Protein AF-A0A4Y2VGV2-F1 (afdb_monomer)

Mean predicted aligned error: 18.16 Å

Foldseek 3Di:
DDDDDDDPVVPVVVVVVVVVVVVVVVVVVVVVVVVVVVVVVPCPVVDDDPVDPPVPDPDPPQADQPDADPQARDGDGPPDDPCPVPPNNVRHDDDDDQDDPPVNCVVVVPDD

Secondary structure (DSSP, 8-state):
-----SSSHHHHHHHHHHHHHHHHHHHHHHHHHHHHHHHHTTSGGG---TTS-GGGS---------EEPTTT--EE-TTPPTTTTTTTTT--PPPPPPPPTTHHHHHHT---

Radius of gyration: 32.21 Å; Cα contacts (8 Å, |Δi|>4): 47; chains: 1; bounding box: 28×113×46 Å

Structure (mmCIF, N/CA/C/O backbone):
data_AF-A0A4Y2VGV2-F1
#
_entry.id   AF-A0A4Y2VGV2-F1
#
loop_
_atom_site.group_PDB
_atom_site.id
_atom_site.type_symbol
_atom_site.label_atom_id
_atom_site.label_alt_id
_atom_site.label_comp_id
_atom_site.label_asym_id
_atom_site.label_entity_id
_atom_site.label_seq_id
_atom_site.pdbx_PDB_ins_code
_atom_site.Cartn_x
_atom_site.Cartn_y
_atom_site.Cartn_z
_atom_site.occupancy
_atom_site.B_iso_or_equiv
_atom_site.auth_seq_id
_atom_site.auth_comp_id
_atom_site.auth_asym_id
_atom_site.auth_atom_id
_atom_site.pdbx_PDB_model_num
ATOM 1 N N . MET A 1 1 ? -1.835 86.480 28.917 1.00 39.28 1 MET A N 1
ATOM 2 C CA . MET A 1 1 ? -2.744 85.343 28.661 1.00 39.28 1 MET A CA 1
ATOM 3 C C . MET A 1 1 ? -1.943 84.054 28.784 1.00 39.28 1 MET A C 1
ATOM 5 O O . MET A 1 1 ? -0.969 83.877 28.063 1.00 39.28 1 MET A O 1
ATOM 9 N N . GLN A 1 2 ? -2.255 83.246 29.799 1.00 42.81 2 GLN A N 1
ATOM 10 C CA . GLN A 1 2 ? -1.484 82.073 30.223 1.00 42.81 2 GLN A CA 1
ATOM 11 C C . GLN A 1 2 ? -1.606 80.884 29.253 1.00 42.81 2 GLN A C 1
ATOM 13 O O . GLN A 1 2 ? -2.685 80.566 28.763 1.00 42.81 2 GLN A O 1
ATOM 18 N N . ARG A 1 3 ? -0.474 80.192 29.072 1.00 45.69 3 ARG A N 1
ATOM 19 C CA . ARG A 1 3 ? -0.286 78.908 28.380 1.00 45.69 3 ARG A CA 1
ATOM 20 C C . ARG A 1 3 ? -1.108 77.783 29.028 1.00 45.69 3 ARG A C 1
ATOM 22 O O . ARG A 1 3 ? -0.837 77.455 30.181 1.00 45.69 3 ARG A O 1
ATOM 29 N N . ARG A 1 4 ? -2.014 77.127 28.291 1.00 46.44 4 ARG A N 1
ATOM 30 C CA . ARG A 1 4 ? -2.518 75.767 28.592 1.00 46.44 4 ARG A CA 1
ATOM 31 C C . ARG A 1 4 ? -2.949 75.055 27.306 1.00 46.44 4 ARG A C 1
ATOM 33 O O . ARG A 1 4 ? -4.089 75.169 26.885 1.00 46.44 4 ARG A O 1
ATOM 40 N N . GLY A 1 5 ? -2.040 74.292 26.718 1.00 49.88 5 GLY A N 1
ATOM 41 C CA . GLY A 1 5 ? -2.344 73.374 25.622 1.00 49.88 5 GLY A CA 1
ATOM 42 C C . GLY A 1 5 ? -1.128 72.501 25.376 1.00 49.88 5 GLY A C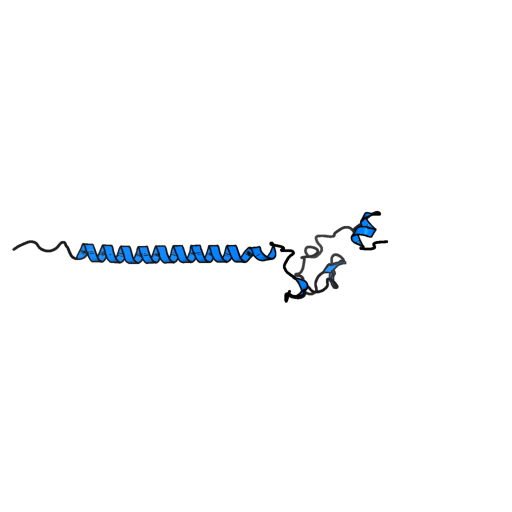 1
ATOM 43 O O . GLY A 1 5 ? -0.262 72.913 24.628 1.00 49.88 5 GLY A O 1
ATOM 44 N N . ASN A 1 6 ? -0.989 71.414 26.145 1.00 50.97 6 ASN A N 1
ATOM 45 C CA . ASN A 1 6 ? 0.016 70.351 25.951 1.00 50.97 6 ASN A CA 1
ATOM 46 C C . ASN A 1 6 ? -0.240 69.183 26.928 1.00 50.97 6 ASN A C 1
ATOM 48 O O . ASN A 1 6 ? 0.650 68.764 27.667 1.00 50.97 6 ASN A O 1
ATOM 52 N N . LYS A 1 7 ? -1.485 68.695 27.024 1.00 48.78 7 LYS A N 1
ATOM 53 C CA . LYS A 1 7 ? -1.769 67.514 27.867 1.00 48.78 7 LYS A CA 1
ATOM 54 C C . LYS A 1 7 ? -2.874 66.578 27.365 1.00 48.78 7 LYS A C 1
ATOM 56 O O . LYS A 1 7 ? -2.989 65.498 27.921 1.00 48.78 7 LYS A O 1
ATOM 61 N N . LYS A 1 8 ? -3.655 66.951 26.342 1.00 45.22 8 LYS A N 1
ATOM 62 C CA . LYS A 1 8 ? -4.753 66.108 25.831 1.00 45.22 8 LYS A CA 1
ATOM 63 C C . LYS A 1 8 ? -4.352 65.261 24.615 1.00 45.22 8 LYS A C 1
ATOM 65 O O . LYS A 1 8 ? -4.658 64.082 24.596 1.00 45.22 8 LYS A O 1
ATOM 70 N N . ASP A 1 9 ? -3.544 65.795 23.698 1.00 47.34 9 ASP A N 1
ATOM 71 C CA . ASP A 1 9 ? -3.174 65.067 22.469 1.00 47.34 9 ASP A CA 1
ATOM 72 C C . ASP A 1 9 ? -2.178 63.908 22.673 1.00 47.34 9 ASP A C 1
ATOM 74 O O . ASP A 1 9 ? -2.079 63.005 21.844 1.00 47.34 9 ASP A O 1
ATOM 78 N N . LYS A 1 10 ? -1.431 63.896 23.788 1.00 48.31 10 LYS A N 1
ATOM 79 C CA . LYS A 1 10 ? -0.491 62.800 24.081 1.00 48.31 10 LYS A CA 1
ATOM 80 C C . LYS A 1 10 ? -1.180 61.527 24.582 1.00 48.31 10 LYS A C 1
ATOM 82 O O . LYS A 1 10 ? -0.698 60.448 24.273 1.00 48.31 10 LYS A O 1
ATOM 87 N N . SER A 1 11 ? -2.294 61.635 25.312 1.00 50.06 11 SER A N 1
ATOM 88 C CA . SER A 1 11 ? -2.952 60.460 25.900 1.00 50.06 11 SER A CA 1
ATOM 89 C C . SER A 1 11 ? -3.770 59.666 24.883 1.00 50.06 11 SER A C 1
ATOM 91 O O . SER A 1 11 ? -3.735 58.443 24.907 1.00 50.06 11 SER A O 1
ATOM 93 N N . GLU A 1 12 ? -4.457 60.336 23.953 1.00 49.31 12 GLU A N 1
ATOM 94 C CA . GLU A 1 12 ? -5.291 59.661 22.940 1.00 49.31 12 GLU A CA 1
ATOM 95 C C . GLU A 1 12 ? -4.448 58.887 21.909 1.00 49.31 12 GLU A C 1
ATOM 97 O O . GLU A 1 12 ? -4.852 57.829 21.421 1.00 49.31 12 GLU A O 1
ATOM 102 N N . THR A 1 13 ? -3.238 59.371 21.618 1.00 55.31 13 THR A N 1
ATOM 103 C CA . THR A 1 13 ? -2.308 58.707 20.691 1.00 55.31 13 THR A CA 1
ATOM 104 C C . THR A 1 13 ? -1.648 57.481 21.334 1.00 55.31 13 THR A C 1
ATOM 106 O O . THR A 1 13 ? -1.455 56.465 20.677 1.00 55.31 13 THR A O 1
ATOM 109 N N . GLU A 1 14 ? -1.339 57.535 22.633 1.00 54.78 14 GLU A N 1
ATOM 110 C CA . GLU A 1 14 ? -0.770 56.397 23.373 1.00 54.78 14 GLU A CA 1
ATOM 111 C C . GLU A 1 14 ? -1.810 55.284 23.597 1.00 54.78 14 GLU A C 1
ATOM 113 O O . GLU A 1 14 ? -1.489 54.105 23.457 1.00 54.78 14 GLU A O 1
ATOM 118 N N . GLU A 1 15 ? -3.071 55.639 23.861 1.00 57.75 15 GLU A N 1
ATOM 119 C CA . GLU A 1 15 ? -4.157 54.672 24.080 1.00 57.75 15 GLU A CA 1
ATOM 120 C C . GLU A 1 15 ? -4.550 53.925 22.788 1.00 57.75 15 GLU A C 1
ATOM 122 O O . GLU A 1 15 ? -4.808 52.719 22.799 1.00 57.75 15 GLU A O 1
ATOM 127 N N . THR A 1 16 ? -4.538 54.614 21.642 1.00 55.69 16 THR A N 1
ATOM 128 C CA . THR A 1 16 ? -4.812 54.005 20.326 1.00 55.69 16 THR A CA 1
ATOM 129 C C . THR A 1 16 ? -3.671 53.117 19.830 1.00 55.69 16 THR A C 1
ATOM 131 O O . THR A 1 16 ? -3.935 52.109 19.169 1.00 55.69 16 THR A O 1
ATOM 134 N N . VAL A 1 17 ? -2.423 53.442 20.187 1.00 59.56 17 VAL A N 1
ATOM 135 C CA . VAL A 1 17 ? -1.257 52.579 19.948 1.00 59.56 17 VAL A CA 1
ATOM 136 C C . VAL A 1 17 ? -1.323 51.328 20.821 1.00 59.56 17 VAL A C 1
ATOM 138 O O . VAL A 1 17 ? -1.293 50.222 20.294 1.00 59.56 17 VAL A O 1
ATOM 141 N N . GLN A 1 18 ? -1.575 51.465 22.123 1.00 60.00 18 GLN A N 1
ATOM 142 C CA . GLN A 1 18 ? -1.709 50.305 23.014 1.00 60.00 18 GLN A CA 1
ATOM 143 C C . GLN A 1 18 ? -2.847 49.361 22.605 1.00 60.00 18 GLN A C 1
ATOM 145 O O . GLN A 1 18 ? -2.703 48.139 22.675 1.00 60.00 18 GLN A O 1
ATOM 150 N N . ARG A 1 19 ? -3.982 49.902 22.138 1.00 59.06 19 ARG A N 1
ATOM 151 C CA . ARG A 1 19 ? -5.113 49.087 21.672 1.00 59.06 19 ARG A CA 1
ATOM 152 C C . ARG A 1 19 ? -4.788 48.323 20.386 1.00 59.06 19 ARG A C 1
ATOM 154 O O . ARG A 1 19 ? -5.251 47.196 20.231 1.00 59.06 19 ARG A O 1
ATOM 161 N N . ASN A 1 20 ? -4.007 48.906 19.474 1.00 60.88 20 ASN A N 1
ATOM 162 C CA . ASN A 1 20 ? -3.614 48.234 18.233 1.00 60.88 20 ASN A CA 1
ATOM 163 C C . ASN A 1 20 ? -2.509 47.186 18.456 1.00 60.88 20 ASN A C 1
ATOM 165 O O . ASN A 1 20 ? -2.563 46.121 17.842 1.00 60.88 20 ASN A O 1
ATOM 169 N N . GLU A 1 21 ? -1.590 47.428 19.394 1.00 59.41 21 GLU A N 1
ATOM 170 C CA . GLU A 1 21 ? -0.561 46.470 19.801 1.00 59.41 21 GLU A CA 1
ATOM 171 C C . GLU A 1 21 ? -1.191 45.279 20.522 1.00 59.41 21 GLU A C 1
ATOM 173 O O . GLU A 1 21 ? -0.889 44.137 20.184 1.00 59.41 21 GLU A O 1
ATOM 178 N N . GLY A 1 22 ? -2.140 45.522 21.433 1.00 59.72 22 GLY A N 1
ATOM 179 C CA . GLY A 1 22 ? -2.909 44.459 22.084 1.00 59.72 22 GLY A CA 1
ATOM 180 C C . GLY A 1 22 ? -3.661 43.583 21.079 1.00 59.72 22 GLY A C 1
ATOM 181 O O . GLY A 1 22 ? -3.628 42.361 21.185 1.00 59.72 22 GLY A O 1
ATOM 182 N N . ASN A 1 23 ? -4.262 44.192 20.053 1.00 61.50 23 ASN A N 1
ATOM 183 C CA . ASN A 1 23 ? -4.970 43.462 18.999 1.00 61.50 23 ASN A CA 1
ATOM 184 C C . ASN A 1 23 ? -4.008 42.689 18.072 1.00 61.50 23 ASN A C 1
ATOM 186 O O . ASN A 1 23 ? -4.322 41.593 17.626 1.00 61.50 23 ASN A O 1
ATOM 190 N N . SER A 1 24 ? -2.817 43.232 17.797 1.00 57.78 24 SER A N 1
ATOM 191 C CA . SER A 1 24 ? -1.769 42.570 17.003 1.00 57.78 24 SER A CA 1
ATOM 192 C C . SER A 1 24 ? -1.163 41.363 17.730 1.00 57.78 24 SER A C 1
ATOM 194 O O . SER A 1 24 ? -0.939 40.307 17.130 1.00 57.78 24 SER A O 1
ATOM 196 N N . LEU A 1 25 ? -0.940 41.491 19.041 1.00 60.53 25 LEU A N 1
ATOM 197 C CA . LEU A 1 25 ? -0.454 40.410 19.897 1.00 60.53 25 LEU A CA 1
ATOM 198 C C . LEU A 1 25 ? -1.502 39.301 20.049 1.00 60.53 25 LEU A C 1
ATOM 200 O O . LEU A 1 25 ? -1.140 38.131 19.965 1.00 60.53 25 LEU A O 1
ATOM 204 N N . ASP A 1 26 ? -2.782 39.653 20.194 1.00 60.56 26 ASP A N 1
ATOM 205 C CA . ASP A 1 26 ? -3.898 38.701 20.277 1.00 60.56 26 ASP A CA 1
ATOM 206 C C . ASP A 1 26 ? -4.088 37.908 18.971 1.00 60.56 26 ASP A C 1
ATOM 208 O O . ASP A 1 26 ? -4.184 36.680 19.001 1.00 60.56 26 ASP A O 1
ATOM 212 N N . MET A 1 27 ? -4.013 38.568 17.807 1.00 60.78 27 MET A N 1
ATOM 213 C CA . MET A 1 27 ? -4.024 37.892 16.499 1.00 60.78 27 MET A CA 1
ATOM 214 C C . MET A 1 27 ? -2.793 36.986 16.308 1.00 60.78 27 MET A C 1
ATOM 216 O O . MET A 1 27 ? -2.899 35.863 15.822 1.00 60.78 27 MET A O 1
ATOM 220 N N . SER A 1 28 ? -1.606 37.428 16.735 1.00 61.53 28 SER A N 1
ATOM 221 C CA . SER A 1 28 ? -0.377 36.624 16.629 1.00 61.53 28 SER A CA 1
ATOM 222 C C . SER A 1 28 ? -0.387 35.404 17.559 1.00 61.53 28 SER A C 1
ATOM 224 O O . SER A 1 28 ? 0.102 34.336 17.188 1.00 61.53 28 SER A O 1
ATOM 226 N N . GLN A 1 29 ? -0.957 35.538 18.760 1.00 60.59 29 GLN A N 1
ATOM 227 C CA . GLN A 1 29 ? -1.104 34.441 19.717 1.00 60.59 29 GLN A CA 1
ATOM 228 C C . GLN A 1 29 ? -2.161 33.431 19.270 1.00 60.59 29 GLN A C 1
ATOM 230 O O . GLN A 1 29 ? -1.914 32.232 19.372 1.00 60.59 29 GLN A O 1
ATOM 235 N N . SER A 1 30 ? -3.291 33.888 18.730 1.00 59.59 30 SER A N 1
ATOM 236 C CA . SER A 1 30 ? -4.350 33.009 18.215 1.00 59.59 30 SER A CA 1
ATOM 237 C C . SER A 1 30 ? -3.887 32.184 17.008 1.00 59.59 30 SER A C 1
ATOM 239 O O . SER A 1 30 ? -4.104 30.975 16.981 1.00 59.59 30 SER A O 1
ATOM 241 N N . HIS A 1 31 ? -3.119 32.765 16.080 1.00 58.25 31 HIS A N 1
ATOM 242 C CA . HIS A 1 31 ? -2.490 31.993 14.998 1.00 58.25 31 HIS A CA 1
ATOM 243 C C . HIS A 1 31 ? -1.433 30.986 15.494 1.00 58.25 31 HIS A C 1
ATOM 245 O O . HIS A 1 31 ? -1.288 29.903 14.922 1.00 58.25 31 HIS A O 1
ATOM 251 N N . ALA A 1 32 ? -0.687 31.313 16.555 1.00 56.97 32 ALA A N 1
ATOM 252 C CA . ALA A 1 32 ? 0.317 30.413 17.125 1.00 56.97 32 ALA A CA 1
ATOM 253 C C . ALA A 1 32 ? -0.314 29.223 17.871 1.00 56.97 32 ALA A C 1
ATOM 255 O O . ALA A 1 32 ? 0.168 28.094 17.748 1.00 56.97 32 ALA A O 1
ATOM 256 N N . THR A 1 33 ? -1.400 29.447 18.616 1.00 55.94 33 THR A N 1
ATOM 257 C CA . THR A 1 33 ? -2.108 28.387 19.352 1.00 55.94 33 THR A CA 1
ATOM 258 C C . THR A 1 33 ? -2.888 27.467 18.417 1.00 55.94 33 THR A C 1
ATOM 260 O O . THR A 1 33 ? -2.850 26.251 18.601 1.00 55.94 33 THR A O 1
ATOM 263 N N . GLU A 1 34 ? -3.510 28.010 17.370 1.00 54.25 34 GLU A N 1
ATOM 264 C CA . GLU A 1 34 ? -4.243 27.235 16.364 1.00 54.25 34 GLU A CA 1
ATOM 265 C C . GLU A 1 34 ? -3.299 26.351 15.524 1.00 54.25 34 GLU A C 1
ATOM 267 O O . GLU A 1 34 ? -3.579 25.174 15.292 1.00 54.25 34 GLU A O 1
ATOM 272 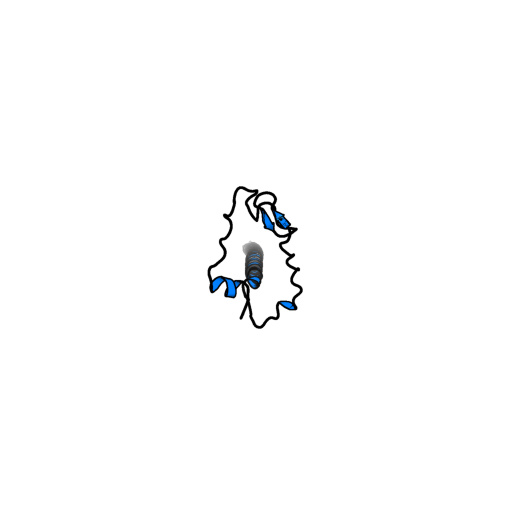N N . SER A 1 35 ? -2.117 26.867 15.165 1.00 57.81 35 SER A N 1
ATOM 273 C CA . SER A 1 35 ? -1.053 26.097 14.498 1.00 57.81 35 SER A CA 1
ATOM 274 C C . SER A 1 35 ? -0.498 24.971 15.385 1.00 57.81 35 SER A C 1
ATOM 276 O O . SER A 1 35 ? -0.295 23.847 14.921 1.00 57.81 35 SER A O 1
ATOM 278 N N . SER A 1 36 ? -0.317 25.232 16.686 1.00 57.28 36 SER A N 1
ATOM 279 C CA . SER A 1 36 ? 0.160 24.227 17.647 1.00 57.28 36 SER A CA 1
ATOM 280 C C . SER A 1 36 ? -0.866 23.109 17.873 1.00 57.28 36 SER A C 1
ATOM 282 O O . SER A 1 36 ? -0.502 21.934 17.863 1.00 57.28 36 SER A O 1
ATOM 284 N N . GLN A 1 37 ? -2.154 23.448 17.997 1.00 54.78 37 GLN A N 1
ATOM 285 C CA . GLN A 1 37 ? -3.239 22.466 18.132 1.00 54.78 37 GLN A CA 1
ATOM 286 C C . GLN A 1 37 ? -3.406 21.604 16.869 1.00 54.78 37 GLN A C 1
ATOM 288 O O . GLN A 1 37 ? -3.614 20.393 16.970 1.00 54.78 37 GLN A O 1
ATOM 293 N N . GLN A 1 38 ? -3.246 22.184 15.672 1.00 54.59 38 GLN A N 1
ATOM 294 C CA . GLN A 1 38 ? -3.240 21.419 14.417 1.00 54.59 38 GLN A CA 1
ATOM 295 C C . GLN A 1 38 ? -2.044 20.459 14.305 1.00 54.59 38 GLN A C 1
ATOM 297 O O . GLN A 1 38 ? -2.160 19.408 13.670 1.00 54.59 38 GLN A O 1
ATOM 302 N N . HIS A 1 39 ? -0.902 20.785 14.918 1.00 50.22 39 HIS A N 1
ATOM 303 C CA . HIS A 1 39 ? 0.274 19.913 14.933 1.00 50.22 39 HIS A CA 1
ATOM 304 C C . HIS A 1 39 ? 0.116 18.726 15.896 1.00 50.22 39 HIS A C 1
ATOM 306 O O . HIS A 1 39 ? 0.533 17.613 15.568 1.00 50.22 39 HIS A O 1
ATOM 312 N N . GLU A 1 40 ? -0.528 18.930 17.046 1.00 54.53 40 GLU A N 1
ATOM 313 C CA . GLU A 1 40 ? -0.765 17.875 18.041 1.00 54.53 40 GLU A CA 1
ATOM 314 C C . GLU A 1 40 ? -1.786 16.831 17.565 1.00 54.53 40 GLU A C 1
ATOM 316 O O . GLU A 1 40 ? -1.568 15.633 17.744 1.00 54.53 40 GLU A O 1
ATOM 321 N N . ALA A 1 41 ? -2.835 17.244 16.847 1.00 54.34 41 ALA A N 1
ATOM 322 C CA . ALA A 1 41 ? -3.847 16.325 16.312 1.00 54.34 41 ALA A CA 1
ATOM 323 C C . ALA A 1 41 ? -3.330 15.391 15.194 1.00 54.34 41 ALA A C 1
ATOM 325 O O . ALA A 1 41 ? -3.994 14.420 14.830 1.00 54.34 41 ALA A O 1
ATOM 326 N N . ARG A 1 42 ? -2.149 15.659 14.619 1.00 55.66 42 ARG A N 1
ATOM 327 C CA . ARG A 1 42 ? -1.700 15.028 13.367 1.00 55.66 42 ARG A CA 1
ATOM 328 C C . ARG A 1 42 ? -0.928 13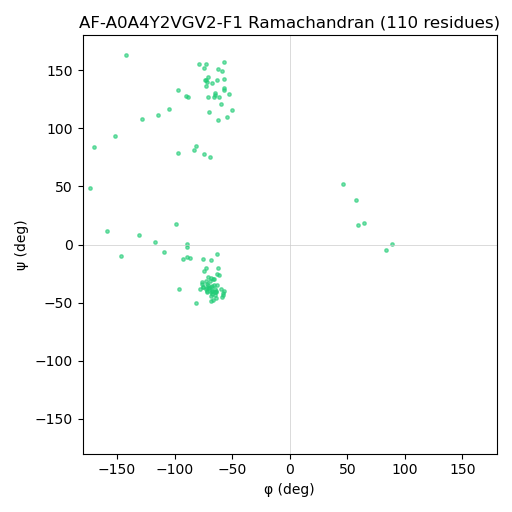.712 13.538 1.00 55.66 42 ARG A C 1
ATOM 330 O O . ARG A 1 42 ? -0.566 13.109 12.532 1.00 55.66 42 ARG A O 1
ATOM 337 N N . ASN A 1 43 ? -0.663 13.242 14.763 1.00 57.94 43 ASN A N 1
ATOM 338 C CA . ASN A 1 43 ? 0.257 12.109 14.975 1.00 57.94 43 ASN A CA 1
ATOM 339 C C . ASN A 1 43 ? -0.254 10.976 15.886 1.00 57.94 43 ASN A C 1
ATOM 341 O O . ASN A 1 43 ? 0.510 10.068 16.212 1.00 57.94 43 ASN A O 1
ATOM 345 N N . GLU A 1 44 ? -1.527 10.987 16.286 1.00 61.53 44 GLU A N 1
ATOM 346 C CA . GLU A 1 44 ? -2.083 9.920 17.139 1.00 61.53 44 GLU A CA 1
ATOM 347 C C . GLU A 1 44 ? -2.197 8.569 16.410 1.00 61.53 44 GLU A C 1
ATOM 349 O O . GLU A 1 44 ? -2.001 7.521 17.018 1.00 61.53 44 GLU A O 1
ATOM 354 N N . ALA A 1 45 ? -2.384 8.566 15.084 1.00 61.91 45 ALA A N 1
ATOM 355 C CA . ALA A 1 45 ? -2.411 7.333 14.284 1.00 61.91 45 ALA A CA 1
ATOM 356 C C . ALA A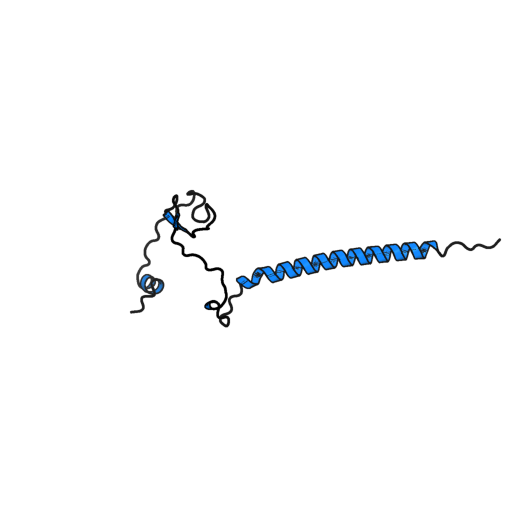 1 45 ? -1.081 6.548 14.312 1.00 61.91 45 ALA A C 1
ATOM 358 O O . ALA A 1 45 ? -1.058 5.352 14.031 1.00 61.91 45 ALA A O 1
ATOM 359 N N . SER A 1 46 ? 0.025 7.208 14.664 1.00 65.81 46 SER A N 1
ATOM 360 C CA . SER A 1 46 ? 1.361 6.603 14.733 1.00 65.81 46 SER A CA 1
ATOM 361 C C . SER A 1 46 ? 1.672 5.996 16.106 1.00 65.81 46 SER A C 1
ATOM 363 O O . SER A 1 46 ? 2.682 5.308 16.265 1.00 65.81 46 SER A O 1
ATOM 365 N N . ARG A 1 47 ? 0.845 6.266 17.126 1.00 79.44 47 ARG A N 1
ATOM 366 C CA . ARG A 1 47 ? 1.069 5.842 18.514 1.00 79.44 47 ARG A CA 1
ATOM 367 C C . ARG A 1 47 ? 0.299 4.562 18.808 1.00 79.44 47 ARG A C 1
ATOM 369 O O . ARG A 1 47 ? -0.750 4.573 19.446 1.00 79.44 47 ARG A O 1
ATOM 376 N N . TYR A 1 48 ? 0.845 3.437 18.353 1.00 80.12 48 TYR A N 1
ATOM 377 C CA . TYR A 1 48 ? 0.293 2.135 18.713 1.00 80.12 48 TYR A CA 1
ATOM 378 C C . TYR A 1 48 ? 0.353 1.919 20.235 1.00 80.12 48 TYR A C 1
ATOM 380 O O . TYR A 1 48 ? 1.412 2.040 20.853 1.00 80.12 48 TYR A O 1
ATOM 388 N N . ASN A 1 49 ? -0.781 1.577 20.841 1.00 84.44 49 ASN A N 1
ATOM 389 C CA . ASN A 1 49 ? -0.934 1.310 22.265 1.00 84.44 49 ASN A CA 1
ATOM 390 C C . ASN A 1 49 ? -1.619 -0.047 22.454 1.00 84.44 49 ASN A C 1
ATOM 392 O O . ASN A 1 49 ? -2.823 -0.176 22.264 1.00 84.44 49 ASN A O 1
ATOM 396 N N . SER A 1 50 ? -0.861 -1.048 22.903 1.00 84.50 50 SER A N 1
ATOM 397 C CA . SER A 1 50 ? -1.337 -2.429 23.071 1.00 84.50 50 SER A CA 1
ATOM 398 C C . SER A 1 50 ? -2.454 -2.619 24.105 1.00 84.50 50 SER A C 1
ATOM 400 O O . SER A 1 50 ? -2.995 -3.714 24.206 1.00 84.50 50 SER A O 1
ATOM 402 N N . LYS A 1 51 ? -2.797 -1.587 24.888 1.00 88.94 51 LYS A N 1
ATOM 403 C CA . LYS A 1 51 ? -3.917 -1.617 25.842 1.00 88.94 51 LYS A CA 1
ATOM 404 C C . LYS A 1 51 ? -5.257 -1.236 25.208 1.00 88.94 51 LYS A C 1
ATOM 406 O O . LYS A 1 51 ? -6.283 -1.363 25.869 1.00 88.94 51 LYS A O 1
ATOM 411 N N . ILE A 1 52 ? -5.244 -0.710 23.985 1.00 83.75 52 ILE A N 1
ATOM 412 C CA . ILE A 1 52 ? -6.449 -0.329 23.252 1.00 83.75 52 ILE A CA 1
ATOM 413 C C . ILE A 1 52 ? -6.913 -1.534 22.434 1.00 83.75 52 ILE A C 1
ATOM 415 O O . ILE A 1 52 ? -6.145 -2.104 21.662 1.00 83.75 52 ILE A O 1
ATOM 419 N N . GLU A 1 53 ? -8.185 -1.899 22.583 1.00 83.56 53 GLU A N 1
ATOM 420 C CA . GLU A 1 53 ? -8.822 -2.907 21.738 1.00 83.56 53 GLU A CA 1
ATOM 421 C C . GLU A 1 53 ? -9.257 -2.260 20.414 1.00 83.56 53 GLU A C 1
ATOM 423 O O . GLU A 1 53 ? -10.394 -1.810 20.252 1.00 83.56 53 GLU A O 1
ATOM 428 N N . TYR A 1 54 ? -8.324 -2.189 19.465 1.00 78.56 54 TYR A N 1
ATOM 429 C CA . TYR A 1 54 ? -8.548 -1.581 18.149 1.00 78.56 54 TYR A CA 1
ATOM 430 C C . TYR A 1 54 ? -9.641 -2.287 17.336 1.00 78.56 54 TYR A C 1
ATOM 432 O O . TYR A 1 54 ? -10.303 -1.649 16.521 1.00 78.56 54 TYR A O 1
ATOM 440 N N . SER A 1 55 ? -9.879 -3.577 17.592 1.00 76.94 55 SER A N 1
ATOM 441 C CA . SER A 1 55 ? -10.910 -4.380 16.920 1.00 76.94 55 SER A CA 1
ATOM 442 C C . SER A 1 55 ? -12.336 -3.880 17.179 1.00 76.94 55 SER A C 1
ATOM 444 O O . SER A 1 55 ? -13.232 -4.138 16.381 1.00 76.94 55 SER A O 1
ATOM 446 N N . LEU A 1 56 ? -12.558 -3.195 18.307 1.00 79.44 56 LEU A N 1
ATOM 447 C CA . LEU A 1 56 ? -13.866 -2.669 18.713 1.00 79.44 56 LEU A CA 1
ATOM 448 C C . LEU A 1 56 ? -14.093 -1.226 18.261 1.00 79.44 56 LEU A C 1
ATOM 450 O O . LEU A 1 56 ? -15.209 -0.714 18.363 1.00 79.44 56 LEU A O 1
ATOM 454 N N . GLN A 1 57 ? -13.044 -0.547 17.798 1.00 75.44 57 GLN A N 1
ATOM 455 C CA . GLN A 1 57 ? -13.188 0.803 17.286 1.00 75.44 57 GLN A CA 1
ATOM 456 C C . GLN A 1 57 ? -13.874 0.740 15.917 1.00 75.44 57 GLN A C 1
ATOM 458 O O . GLN A 1 57 ? -13.566 -0.153 15.125 1.00 75.44 57 GLN A O 1
ATOM 463 N N . PRO A 1 58 ? -14.780 1.682 15.600 1.00 68.31 58 PRO A N 1
ATOM 464 C CA . PRO A 1 58 ? -15.292 1.853 14.249 1.00 68.31 58 PRO A CA 1
ATOM 465 C C . PRO A 1 58 ? -14.162 2.398 13.367 1.00 68.31 58 PRO A C 1
ATOM 467 O O . PRO A 1 58 ? -14.084 3.584 13.064 1.00 68.31 58 PRO A O 1
ATOM 470 N N . VAL A 1 59 ? -13.228 1.521 13.020 1.00 69.00 59 VAL A N 1
ATOM 471 C CA . VAL A 1 59 ? -12.253 1.734 11.963 1.00 69.00 59 VAL A CA 1
ATOM 472 C C . VAL A 1 59 ? -13.045 1.651 10.668 1.00 69.00 59 VAL A C 1
ATOM 474 O O . VAL A 1 59 ? -13.791 0.690 10.464 1.00 69.00 59 VAL A O 1
ATOM 477 N N . GLU A 1 60 ? -12.924 2.665 9.811 1.00 67.94 60 GLU A N 1
ATOM 478 C CA . GLU A 1 60 ? -13.397 2.545 8.434 1.00 67.94 60 GLU A CA 1
ATOM 479 C C . GLU A 1 60 ? -12.824 1.245 7.879 1.00 67.94 60 GLU A C 1
ATOM 481 O O . GLU A 1 60 ? -11.604 1.074 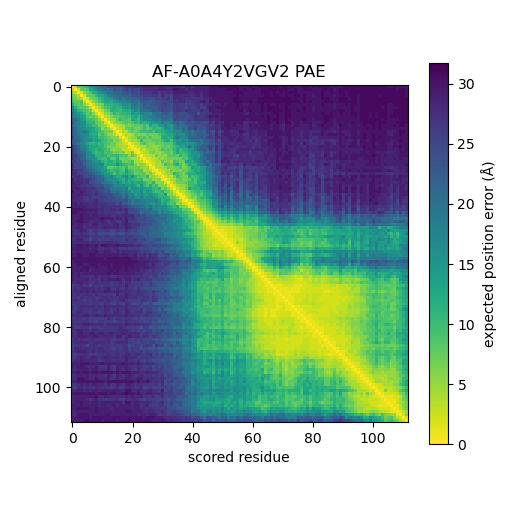7.843 1.00 67.94 60 GLU A O 1
ATOM 486 N N . VAL A 1 61 ? -13.701 0.291 7.558 1.00 71.69 61 VAL A N 1
ATOM 487 C CA . VAL A 1 61 ? -13.290 -1.047 7.142 1.00 71.69 61 VAL A CA 1
ATOM 488 C C . VAL A 1 61 ? -12.335 -0.879 5.971 1.00 71.69 61 VAL A C 1
ATOM 490 O O . VAL A 1 61 ? -12.749 -0.484 4.881 1.00 71.69 61 VAL A O 1
ATOM 493 N N . VAL A 1 62 ? -11.052 -1.163 6.202 1.00 76.81 62 VAL A N 1
ATOM 494 C CA . VAL A 1 62 ? -10.073 -1.229 5.125 1.00 76.81 62 VAL A CA 1
ATOM 495 C C . VAL A 1 62 ? -10.548 -2.359 4.227 1.00 76.81 62 VAL A C 1
ATOM 497 O O . VAL A 1 62 ? -10.532 -3.529 4.614 1.00 76.81 62 VAL A O 1
ATOM 500 N N . GLU A 1 63 ? -11.070 -1.993 3.059 1.00 82.62 63 GLU A N 1
ATOM 501 C CA . GLU A 1 63 ? -11.642 -2.957 2.129 1.00 82.62 63 GLU A CA 1
ATOM 502 C C . GLU A 1 63 ? -10.612 -4.032 1.757 1.00 82.62 63 GLU A C 1
ATOM 504 O O . GLU A 1 63 ? -9.402 -3.829 1.825 1.00 82.62 63 GLU A O 1
ATOM 509 N N . SER A 1 64 ? -11.068 -5.205 1.326 1.00 87.62 64 SER A N 1
ATOM 510 C CA . SER A 1 64 ? -10.140 -6.255 0.906 1.00 87.62 64 SER A CA 1
ATOM 511 C C . SER A 1 64 ? -9.397 -5.877 -0.383 1.00 8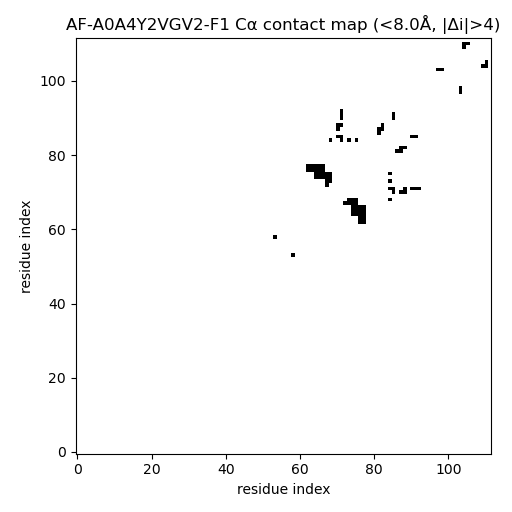7.62 64 SER A C 1
ATOM 513 O O . SER A 1 64 ? -9.998 -5.404 -1.349 1.00 87.62 64 SER A O 1
ATOM 515 N N . MET A 1 65 ? -8.097 -6.184 -0.449 1.00 90.94 65 MET A N 1
ATOM 516 C CA . MET A 1 65 ? -7.307 -6.095 -1.684 1.00 90.94 65 MET A CA 1
ATOM 517 C C . MET A 1 65 ? -7.656 -7.246 -2.639 1.00 90.94 65 MET A C 1
ATOM 519 O O . MET A 1 65 ? -6.941 -8.241 -2.735 1.00 90.94 65 MET A O 1
ATOM 523 N N . ASN A 1 66 ? -8.783 -7.141 -3.334 1.00 91.38 66 ASN A N 1
ATOM 524 C CA . ASN A 1 66 ? -9.293 -8.195 -4.217 1.00 91.38 66 ASN A CA 1
ATOM 525 C C . ASN A 1 66 ? -9.379 -7.767 -5.689 1.00 91.38 66 ASN A C 1
ATOM 527 O O . ASN A 1 66 ? -9.844 -8.535 -6.534 1.00 91.38 66 ASN A O 1
ATOM 531 N N . LYS A 1 67 ? -8.953 -6.544 -6.019 1.00 92.12 67 LYS A N 1
ATOM 532 C CA . LYS A 1 67 ? -8.941 -6.051 -7.396 1.00 92.12 67 LYS A CA 1
ATOM 533 C C . LYS A 1 67 ? -7.560 -6.218 -7.989 1.00 92.12 67 LYS A C 1
ATOM 535 O O . LYS A 1 67 ? -6.568 -5.835 -7.386 1.00 92.12 67 LYS A O 1
ATOM 540 N N . LEU A 1 68 ? -7.498 -6.747 -9.202 1.00 92.31 68 LEU A N 1
ATOM 541 C CA . LEU A 1 68 ? -6.246 -6.873 -9.931 1.00 92.31 68 LEU A CA 1
ATOM 542 C C . LEU A 1 68 ? -5.981 -5.595 -10.733 1.00 92.31 68 LEU A C 1
ATOM 544 O O . LEU A 1 68 ? -6.816 -5.164 -11.530 1.00 92.31 68 LEU A O 1
ATOM 548 N N . CYS A 1 69 ? -4.808 -4.992 -10.567 1.00 91.12 69 CYS A N 1
ATOM 549 C CA . CYS A 1 69 ? -4.364 -3.901 -11.421 1.00 91.12 69 CYS A CA 1
ATOM 550 C C . CYS A 1 69 ? -4.157 -4.403 -12.857 1.00 91.12 69 CYS A C 1
ATOM 552 O O . CYS A 1 69 ? -3.433 -5.368 -13.105 1.00 91.12 69 CYS A O 1
ATOM 554 N N . THR A 1 70 ? -4.748 -3.716 -13.832 1.00 91.44 70 THR A N 1
ATOM 555 C CA . THR A 1 70 ? -4.649 -4.087 -15.250 1.00 91.44 70 THR A CA 1
ATOM 556 C C . THR A 1 70 ? -3.217 -4.008 -15.782 1.00 91.44 70 THR A C 1
ATOM 558 O O . THR A 1 70 ? -2.835 -4.863 -16.585 1.00 91.44 70 THR A O 1
ATOM 561 N N . ASN A 1 71 ? -2.433 -3.042 -15.289 1.00 91.38 71 ASN A N 1
ATOM 562 C CA . ASN A 1 71 ? -1.081 -2.733 -15.756 1.00 91.38 71 ASN A CA 1
ATOM 563 C C . ASN A 1 71 ? -0.002 -3.657 -15.174 1.00 91.38 71 ASN A C 1
ATOM 565 O O . ASN A 1 71 ? 0.825 -4.179 -15.919 1.00 91.38 71 ASN A O 1
ATOM 569 N N . CYS A 1 72 ? 0.013 -3.839 -13.848 1.00 89.50 72 CYS A N 1
ATOM 570 C CA . CYS A 1 72 ? 1.073 -4.581 -13.151 1.00 89.50 72 CYS A CA 1
ATOM 571 C C . CYS A 1 72 ? 0.634 -5.942 -12.598 1.00 89.50 72 CYS A C 1
ATOM 573 O O . CYS A 1 72 ? 1.479 -6.676 -12.102 1.00 89.50 72 CYS A O 1
ATOM 575 N N . LYS A 1 73 ? -0.660 -6.283 -12.670 1.00 89.31 73 LYS A N 1
ATOM 576 C CA . LYS A 1 73 ? -1.237 -7.512 -12.096 1.00 89.31 73 LYS A CA 1
ATOM 577 C C . LYS A 1 73 ? -1.047 -7.663 -10.577 1.00 89.31 73 LYS A C 1
ATOM 579 O O . LYS A 1 73 ? -1.236 -8.751 -10.052 1.00 89.31 73 LYS A O 1
ATOM 584 N N . ALA A 1 74 ? -0.715 -6.587 -9.865 1.00 89.06 74 ALA A N 1
ATOM 585 C CA . ALA A 1 74 ? -0.754 -6.570 -8.405 1.00 89.06 74 ALA A CA 1
ATOM 586 C C . ALA A 1 74 ? -2.204 -6.486 -7.901 1.00 89.06 74 ALA A C 1
ATOM 588 O O . ALA A 1 74 ? -3.066 -5.931 -8.590 1.00 89.06 74 ALA A O 1
ATOM 589 N N . LEU A 1 75 ? -2.463 -7.014 -6.703 1.00 90.81 75 LEU A N 1
ATOM 590 C CA . LEU A 1 75 ? -3.713 -6.761 -5.987 1.00 90.81 75 LEU A CA 1
ATOM 591 C C . LEU A 1 75 ? -3.735 -5.314 -5.476 1.00 90.81 75 LEU A C 1
ATOM 593 O O . LEU A 1 75 ? -2.696 -4.773 -5.105 1.00 90.81 75 LEU A O 1
ATOM 597 N N . LYS A 1 76 ? -4.915 -4.697 -5.484 1.00 90.62 76 LYS A N 1
ATOM 598 C CA . LYS A 1 76 ? -5.170 -3.321 -5.056 1.00 90.62 76 LYS A CA 1
ATOM 599 C C . LYS A 1 76 ? -6.512 -3.211 -4.330 1.00 90.62 76 LYS A C 1
ATOM 601 O O . LYS A 1 76 ? -7.374 -4.086 -4.489 1.00 90.62 76 LYS A O 1
ATOM 606 N N . PHE A 1 77 ? -6.713 -2.122 -3.593 1.00 90.56 77 PHE A N 1
ATOM 607 C CA . PHE A 1 77 ? -8.021 -1.790 -3.013 1.00 90.56 77 PHE A CA 1
ATOM 608 C C . PHE A 1 77 ? -9.005 -1.320 -4.094 1.00 90.56 77 PHE A C 1
ATOM 610 O O . PHE A 1 77 ? -8.596 -0.810 -5.145 1.00 90.56 77 PHE A O 1
ATOM 617 N N . THR A 1 78 ? -10.312 -1.468 -3.851 1.00 88.50 78 THR A N 1
ATOM 618 C CA . THR A 1 78 ? -11.349 -1.037 -4.809 1.00 88.50 78 THR A CA 1
ATOM 619 C C . THR A 1 78 ? -11.237 0.453 -5.113 1.00 88.50 78 THR A C 1
ATOM 621 O O . THR A 1 78 ? -11.226 0.838 -6.282 1.00 88.50 78 THR A O 1
ATOM 624 N N . ASN A 1 79 ? -11.061 1.261 -4.066 1.00 87.00 79 ASN A N 1
ATOM 625 C CA . ASN A 1 79 ? -11.017 2.722 -4.136 1.00 87.00 79 ASN A CA 1
ATOM 626 C C . ASN A 1 79 ? -9.580 3.281 -4.136 1.00 87.00 79 ASN A C 1
ATOM 628 O O . ASN A 1 79 ? -9.365 4.458 -3.861 1.00 87.00 79 ASN A O 1
ATOM 632 N N . G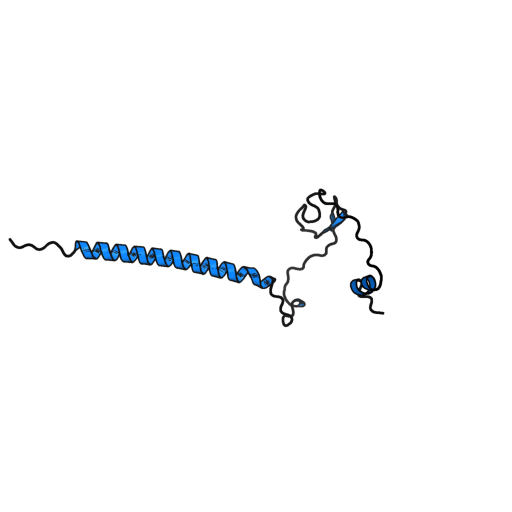LU A 1 80 ? -8.579 2.447 -4.443 1.00 89.44 80 GLU A N 1
ATOM 633 C CA . GLU A 1 80 ? -7.190 2.896 -4.551 1.00 89.44 80 GLU A CA 1
ATOM 634 C C . GLU A 1 80 ? -7.016 3.873 -5.723 1.00 89.44 80 GLU A C 1
ATOM 636 O O . GLU A 1 80 ? -7.399 3.573 -6.863 1.00 89.44 80 GLU A O 1
ATOM 641 N N . ALA A 1 81 ? -6.372 5.013 -5.457 1.00 91.12 81 ALA A N 1
ATOM 642 C CA . ALA A 1 81 ? -6.036 5.989 -6.485 1.00 91.12 81 ALA A CA 1
ATOM 643 C C . ALA A 1 81 ? -5.188 5.362 -7.606 1.00 91.12 81 ALA A C 1
ATOM 645 O O . ALA A 1 81 ? -4.309 4.522 -7.385 1.00 91.12 81 ALA A O 1
ATOM 646 N N . HIS A 1 82 ? -5.443 5.783 -8.846 1.00 88.94 82 HIS A N 1
ATOM 647 C CA . HIS A 1 82 ? -4.710 5.268 -9.996 1.00 88.94 82 HIS A CA 1
ATOM 648 C C . HIS A 1 82 ? -3.205 5.486 -9.848 1.00 88.94 82 HIS A C 1
ATOM 650 O O . HIS A 1 82 ? -2.739 6.570 -9.517 1.00 88.94 82 HIS A O 1
ATOM 656 N N . GLY A 1 83 ? -2.446 4.428 -10.128 1.00 88.62 83 GLY A N 1
ATOM 657 C CA . GLY A 1 83 ? -0.993 4.477 -10.093 1.00 88.62 83 GLY A CA 1
ATOM 658 C C . GLY A 1 83 ? -0.364 4.288 -8.717 1.00 88.62 83 GLY A C 1
ATOM 659 O O . GLY A 1 83 ? 0.849 4.131 -8.679 1.00 88.62 83 GLY A O 1
ATOM 660 N N . MET A 1 84 ? -1.126 4.183 -7.626 1.00 91.12 84 MET A N 1
ATOM 661 C CA . MET A 1 84 ? -0.555 3.868 -6.307 1.00 91.12 84 MET A CA 1
ATOM 662 C C . MET A 1 84 ? 0.216 2.537 -6.313 1.00 91.12 84 MET A C 1
ATOM 664 O O . MET A 1 84 ? 1.356 2.485 -5.864 1.00 91.12 84 MET A O 1
ATOM 668 N N . CYS A 1 85 ? -0.330 1.489 -6.937 1.00 89.94 85 CYS A N 1
ATOM 669 C CA . CYS A 1 85 ? 0.369 0.205 -7.064 1.00 89.94 85 CYS A CA 1
ATOM 670 C C . CYS A 1 85 ? 1.525 0.146 -8.088 1.00 89.94 85 CYS A C 1
ATOM 672 O O . CYS A 1 85 ? 2.341 -0.770 -8.012 1.00 89.94 85 CYS A O 1
ATOM 674 N N . CYS A 1 86 ? 1.588 1.017 -9.108 1.00 92.19 86 CYS A N 1
ATOM 675 C CA . CYS A 1 86 ? 2.540 0.819 -10.225 1.00 92.19 86 CYS A CA 1
ATOM 676 C C . CYS A 1 86 ? 2.899 2.053 -11.061 1.00 92.19 86 CYS A C 1
ATOM 678 O O . CYS A 1 86 ? 3.451 1.912 -12.155 1.00 92.19 86 CYS A O 1
ATOM 680 N N . LEU A 1 87 ? 2.535 3.251 -10.615 1.00 93.31 87 LEU A N 1
ATOM 681 C CA . LEU A 1 87 ? 2.670 4.501 -11.363 1.00 93.31 87 LEU A CA 1
ATOM 682 C C . LEU A 1 87 ? 2.167 4.356 -12.813 1.00 93.31 87 LEU A C 1
ATOM 684 O O . LEU A 1 87 ? 2.884 4.606 -13.780 1.00 93.31 87 LEU A O 1
ATOM 688 N N . ASN A 1 88 ? 0.939 3.852 -12.954 1.00 90.31 88 ASN A N 1
ATOM 689 C CA . ASN A 1 88 ? 0.277 3.561 -14.230 1.00 90.31 88 ASN A CA 1
ATOM 690 C C . ASN A 1 88 ? 1.069 2.585 -15.123 1.00 90.31 88 ASN A C 1
ATOM 692 O O . ASN A 1 88 ? 1.113 2.733 -16.340 1.00 90.31 88 ASN A O 1
ATOM 696 N N . GLY A 1 89 ? 1.700 1.578 -14.518 1.00 89.75 89 GLY A N 1
ATOM 697 C CA . GLY A 1 89 ? 2.443 0.531 -15.222 1.00 89.75 89 GLY A CA 1
ATOM 698 C C . GLY A 1 89 ? 3.914 0.845 -15.481 1.00 89.75 89 GLY A C 1
ATOM 699 O O . GLY A 1 89 ? 4.604 0.002 -16.054 1.00 89.75 89 GLY A O 1
ATOM 700 N N . LYS A 1 90 ? 4.406 2.012 -15.044 1.00 92.06 90 LYS A N 1
ATOM 701 C CA . LYS A 1 90 ? 5.830 2.377 -15.129 1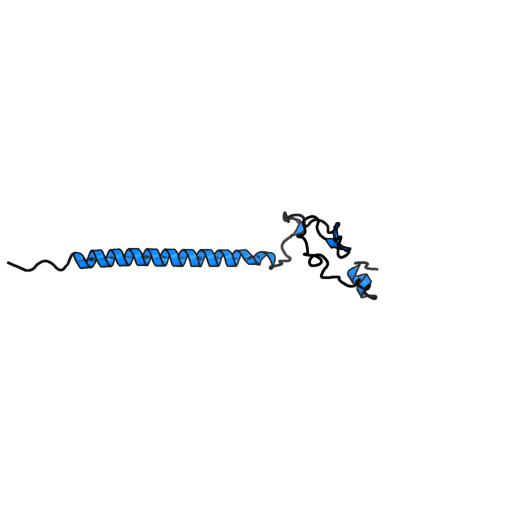.00 92.06 90 LYS A CA 1
ATOM 702 C C . LYS A 1 90 ? 6.694 1.575 -14.156 1.00 92.06 90 LYS A C 1
ATOM 704 O O . LYS A 1 90 ? 7.863 1.342 -14.437 1.00 92.06 90 LYS A O 1
ATOM 709 N N . VAL A 1 91 ? 6.119 1.130 -13.039 1.00 89.62 91 VAL A N 1
ATOM 710 C CA . VAL A 1 91 ? 6.770 0.241 -12.073 1.00 89.62 91 VAL A CA 1
ATOM 711 C C . VAL A 1 91 ? 6.187 -1.159 -12.234 1.00 89.62 91 VAL A C 1
ATOM 713 O O . VAL A 1 91 ? 4.994 -1.376 -12.017 1.00 89.62 91 VAL A O 1
ATOM 716 N N . LYS A 1 92 ? 7.028 -2.120 -12.618 1.00 82.44 92 LYS A N 1
ATOM 717 C CA . LYS A 1 92 ? 6.689 -3.547 -12.619 1.00 82.44 92 LYS A CA 1
ATOM 718 C C . LYS A 1 92 ? 7.574 -4.241 -11.601 1.00 82.44 92 LYS A C 1
ATOM 720 O O . LYS A 1 92 ? 8.784 -4.320 -11.793 1.00 82.44 92 LYS A O 1
ATOM 725 N N . LEU A 1 93 ? 6.965 -4.713 -10.519 1.00 77.06 93 LEU A N 1
ATOM 726 C CA . LEU A 1 93 ? 7.680 -5.514 -9.539 1.00 77.06 93 LEU A CA 1
ATOM 727 C C . LEU A 1 93 ? 7.952 -6.904 -10.134 1.00 77.06 93 LEU A C 1
ATOM 729 O O . LEU A 1 93 ? 7.057 -7.476 -10.765 1.00 77.06 93 LEU A O 1
ATOM 733 N N . PRO A 1 94 ? 9.166 -7.453 -9.968 1.00 81.81 94 PRO A N 1
ATOM 734 C CA . PRO A 1 94 ? 9.414 -8.845 -10.300 1.00 81.81 94 PRO A CA 1
ATOM 735 C C . PRO A 1 94 ? 8.544 -9.750 -9.412 1.00 81.81 94 PRO A C 1
ATOM 737 O O . PRO A 1 94 ? 8.239 -9.374 -8.276 1.00 81.81 94 PRO A O 1
ATOM 740 N N . PRO A 1 95 ? 8.155 -10.946 -9.892 1.00 82.25 95 PRO A N 1
ATOM 741 C CA . PRO A 1 95 ? 7.466 -11.920 -9.057 1.00 82.25 95 PRO A CA 1
ATOM 742 C C . PRO A 1 95 ? 8.253 -12.183 -7.770 1.00 82.25 95 PRO A C 1
ATOM 744 O O . PRO A 1 95 ? 9.459 -12.448 -7.817 1.00 82.25 95 PRO A O 1
ATOM 747 N N . LEU A 1 96 ? 7.572 -12.104 -6.626 1.00 80.00 96 LEU A N 1
ATOM 748 C CA . LEU A 1 96 ? 8.178 -12.447 -5.345 1.00 80.00 96 LEU A CA 1
ATOM 749 C C . LEU A 1 96 ? 8.497 -13.943 -5.345 1.00 80.00 96 LEU A C 1
ATOM 751 O O . LEU A 1 96 ? 7.634 -14.773 -5.634 1.00 80.00 96 LEU A O 1
ATOM 755 N N . LYS A 1 97 ? 9.749 -14.291 -5.041 1.00 85.12 97 LYS A N 1
ATOM 756 C CA . LYS A 1 97 ? 10.131 -15.689 -4.835 1.00 85.12 97 LYS A CA 1
ATOM 757 C C . LYS A 1 97 ? 9.534 -16.160 -3.514 1.00 85.12 97 LYS A C 1
ATOM 759 O O . LYS A 1 97 ? 9.555 -15.412 -2.538 1.00 85.12 97 LYS A O 1
ATOM 764 N N . ALA A 1 98 ? 9.029 -17.391 -3.491 1.00 85.31 98 ALA A N 1
ATOM 765 C CA . ALA A 1 98 ? 8.586 -18.003 -2.249 1.00 85.31 98 ALA A CA 1
ATOM 766 C C . ALA A 1 98 ? 9.754 -18.013 -1.239 1.00 85.31 98 ALA A C 1
ATOM 768 O O . ALA A 1 98 ? 10.883 -18.335 -1.632 1.00 85.31 98 ALA A O 1
ATOM 769 N N . PRO A 1 99 ? 9.513 -17.640 0.029 1.00 86.94 99 PRO A N 1
ATOM 770 C CA . PRO A 1 99 ? 10.510 -17.790 1.078 1.00 86.94 99 PRO A CA 1
ATOM 771 C C . PRO A 1 99 ? 10.934 -19.261 1.221 1.00 86.94 99 PRO A C 1
ATOM 773 O O . PRO A 1 99 ? 10.144 -20.167 0.962 1.00 86.94 99 PRO A O 1
ATOM 776 N N . LEU A 1 100 ? 12.183 -19.506 1.627 1.00 90.44 100 LEU A N 1
ATOM 777 C CA . LEU A 1 100 ? 12.654 -20.856 1.963 1.00 90.44 100 LEU A CA 1
ATOM 778 C C . LEU A 1 100 ? 12.184 -21.249 3.369 1.00 90.44 100 LEU A C 1
ATOM 780 O O . LEU A 1 100 ? 11.987 -20.387 4.226 1.00 90.44 100 LEU A O 1
ATOM 784 N N . GLU A 1 101 ? 12.067 -22.541 3.652 1.00 87.69 101 GLU A N 1
ATOM 785 C CA . GLU A 1 101 ? 11.835 -22.997 5.027 1.00 87.69 101 GLU A CA 1
ATOM 786 C C . GLU A 1 101 ? 13.016 -22.627 5.940 1.00 87.69 101 GLU A C 1
ATOM 788 O O . GLU A 1 101 ? 14.168 -22.686 5.497 1.00 87.69 101 GLU A O 1
ATOM 793 N N . PRO A 1 102 ? 12.771 -22.216 7.201 1.00 86.06 102 PRO A N 1
ATOM 794 C CA . PRO A 1 102 ? 11.489 -22.196 7.933 1.00 86.06 102 PRO A CA 1
ATOM 795 C C . PRO A 1 102 ? 10.670 -20.899 7.771 1.00 86.06 102 PRO A C 1
ATOM 797 O O . PRO A 1 102 ? 9.617 -20.733 8.386 1.00 86.06 102 PRO A O 1
ATOM 800 N N . SER A 1 103 ? 11.165 -19.933 6.991 1.00 83.50 103 SER A N 1
ATOM 801 C CA . SER A 1 103 ? 10.530 -18.613 6.879 1.00 83.50 103 SER A CA 1
ATOM 802 C C . SER A 1 103 ? 9.156 -18.663 6.215 1.00 83.50 103 SER A C 1
ATOM 804 O O . SER A 1 103 ? 8.292 -17.861 6.559 1.00 83.50 103 SER A O 1
ATOM 806 N N . PHE A 1 104 ? 8.927 -19.619 5.312 1.00 85.50 104 PHE A N 1
ATOM 807 C CA . PHE A 1 104 ? 7.616 -19.801 4.706 1.00 85.50 104 PHE A CA 1
ATOM 808 C C . PHE A 1 104 ? 6.583 -20.269 5.743 1.00 85.50 104 PHE A C 1
ATOM 810 O O . PHE A 1 104 ? 5.549 -19.616 5.862 1.00 85.50 104 PHE A O 1
ATOM 817 N N . SER A 1 105 ? 6.889 -21.271 6.571 1.00 87.62 105 SER A N 1
ATOM 818 C CA . SER A 1 105 ? 6.017 -21.709 7.675 1.00 87.62 105 SER A CA 1
ATOM 819 C C . SER A 1 105 ? 5.680 -20.592 8.669 1.00 87.62 105 SER A C 1
ATOM 821 O O . SER A 1 105 ? 4.530 -20.459 9.091 1.00 87.62 105 SER A O 1
ATOM 823 N N . LEU A 1 106 ? 6.656 -19.738 9.002 1.00 86.56 106 LEU A N 1
ATOM 824 C CA . LEU A 1 106 ? 6.433 -18.573 9.867 1.00 86.56 106 LEU A CA 1
ATOM 825 C C . LEU A 1 106 ? 5.472 -17.554 9.237 1.00 86.56 106 LEU A C 1
ATOM 827 O O . LEU A 1 106 ? 4.560 -17.077 9.906 1.00 86.56 106 LEU A O 1
ATOM 831 N N . VAL A 1 107 ? 5.661 -17.222 7.956 1.00 85.81 107 VAL A N 1
ATOM 832 C CA . VAL A 1 107 ? 4.824 -16.240 7.239 1.00 85.81 107 VAL A CA 1
ATOM 833 C C . VAL A 1 107 ? 3.428 -16.794 6.944 1.00 85.81 107 VAL A C 1
ATOM 835 O O . VAL A 1 107 ? 2.455 -16.045 6.966 1.00 85.81 107 VAL A O 1
ATOM 838 N N . ALA A 1 108 ? 3.315 -18.096 6.688 1.00 84.38 108 ALA A N 1
ATOM 839 C CA . ALA A 1 108 ? 2.046 -18.768 6.438 1.00 84.38 108 ALA A CA 1
ATOM 840 C C . ALA A 1 108 ? 1.219 -18.991 7.716 1.00 84.38 108 ALA A C 1
ATOM 842 O O . ALA A 1 108 ? 0.046 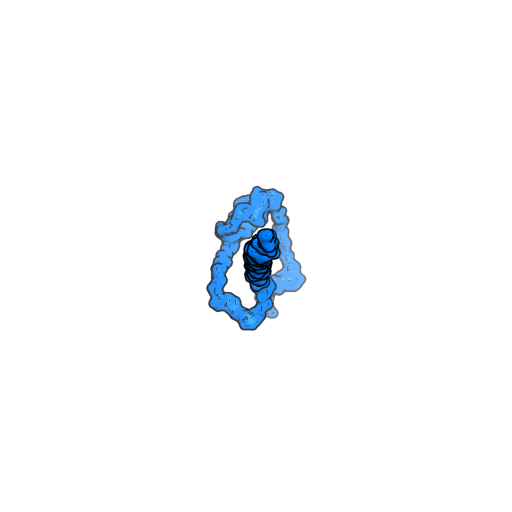-19.348 7.621 1.00 84.38 108 ALA A O 1
ATOM 843 N N . GLY A 1 109 ? 1.809 -18.807 8.904 1.00 78.31 109 GLY A N 1
ATOM 844 C CA . GLY A 1 109 ? 1.146 -19.102 10.175 1.00 78.31 109 GLY A CA 1
ATOM 845 C C . GLY A 1 109 ? 0.840 -20.591 10.357 1.00 78.31 109 GLY A C 1
ATOM 846 O O . GLY A 1 109 ? -0.004 -20.954 11.173 1.00 78.31 109 GLY A O 1
ATOM 847 N N . THR A 1 110 ? 1.507 -21.463 9.598 1.00 72.94 110 THR A N 1
ATOM 848 C CA . THR A 1 110 ? 1.378 -22.912 9.725 1.00 72.94 110 THR A CA 1
ATOM 849 C C . THR A 1 110 ? 2.299 -23.378 10.845 1.00 72.94 110 THR A C 1
ATOM 851 O O . THR A 1 110 ? 3.422 -23.817 10.611 1.00 72.94 110 THR A O 1
ATOM 854 N N . THR A 1 111 ? 1.845 -23.249 12.090 1.00 59.31 111 THR A N 1
ATOM 855 C CA . THR A 1 111 ? 2.459 -23.953 13.220 1.00 59.31 111 THR A CA 1
ATOM 856 C C . THR A 1 111 ? 2.147 -25.440 13.070 1.00 59.31 111 THR A C 1
ATOM 858 O O . THR A 1 111 ? 0.973 -25.812 13.123 1.00 59.31 111 THR A O 1
ATOM 861 N N . THR A 1 112 ? 3.168 -26.268 12.836 1.00 51.50 112 THR A N 1
ATOM 862 C CA . THR A 1 112 ? 3.053 -27.732 12.971 1.00 51.50 112 THR A CA 1
ATOM 863 C C . THR A 1 112 ? 3.483 -28.136 14.369 1.00 51.50 112 THR A C 1
ATOM 865 O O . THR A 1 112 ? 4.427 -27.489 14.880 1.00 51.50 112 THR A O 1
#

Sequence (112 aa):
MQRRGNKKDKSETEETVQRNEGNSLDMSQSHATESSQQHEARNEASRYNSKIEYSLQPVEVVESMNKLCTNCKALKFTNEAHGMCCLNGKVKLPPLKAPLEPSFSLVAGTTT

Organism: Araneus ventricosus (NCBI:txid182803)

Solvent-accessible surface area (backbone atoms only — not comparable to full-atom values): 7336 Å² total; per-residue (Å²): 136,84,92,86,88,88,73,66,73,64,53,61,55,53,54,55,47,52,53,51,51,52,51,51,51,51,54,55,49,52,55,51,52,53,52,50,53,59,58,63,71,70,52,63,93,76,61,84,55,94,87,59,69,66,88,76,48,92,62,80,78,79,68,68,63,76,38,68,39,90,70,58,64,44,70,33,45,85,87,57,63,88,34,76,91,20,61,76,42,76,43,70,80,75,84,81,75,81,63,59,85,68,55,35,42,63,75,70,66,57,81,126

pLDDT: mean 72.35, std 16.02, range [39.28, 93.31]